Protein 1WZ5 (pdb70)

InterPro domains:
  IPR001947 Scorpion short chain toxin, potassium channel inhibitor [PF00451] (2-33)
  IPR036574 Knottin, scorpion toxin-like superfamily [G3DSA:3.30.30.10] (1-35)
  IPR036574 Knottin, scorpion toxin-like superfamily [SSF57095] (2-35)

Foldseek 3Di:
DFAFPFPPVVVVVCCVPPPQFWDTDRRGTGTDD

Organism: Pandinus imperator (NCBI:txid55084)

Solvent-accessible surface area: 3264 Å² total

Sequence (33 aa):
LVKCRGTSDCGRPCQQQTGPNSKCINRMCKCYG

GO terms:
  GO:0005576 extracellular region (C, EXP)

B-factor: mean 1.0, std 0.0, range [1.0, 1.0]

Secondary structure (DSSP, 8-state):
--S--TTTTTHHHHHHH-----EEETTEEE---

Structure (mmCIF, N/CA/C/O backbone):
data_1WZ5
#
_entry.id   1WZ5
#
loop_
_atom_site.group_PDB
_atom_site.id
_atom_site.type_symbol
_atom_site.label_atom_id
_atom_site.label_alt_id
_atom_site.label_comp_id
_atom_site.label_asym_id
_atom_site.label_entity_id
_atom_site.label_seq_id
_atom_site.pdbx_PDB_ins_code
_atom_site.Cartn_x
_atom_site.Cartn_y
_atom_site.Cartn_z
_atom_site.occupancy
_atom_site.B_iso_or_equiv
_atom_site.auth_seq_id
_atom_site.auth_comp_id
_atom_site.auth_asym_id
_atom_site.auth_atom_id
_atom_site.pdbx_PDB_model_num
ATOM 1 N N . LEU A 1 1 ? -7.514 -6.028 8.314 1.00 1.00 1 LEU A N 1
ATOM 2 C CA . LEU A 1 1 ? -6.734 -5.562 7.138 1.00 1.00 1 LEU A CA 1
ATOM 3 C C . LEU A 1 1 ? -5.405 -6.301 7.031 1.00 1.00 1 LEU A C 1
ATOM 4 O O . LEU A 1 1 ? -4.344 -5.735 7.296 1.00 1.00 1 LEU A O 1
ATOM 22 N N . VAL A 1 2 ? -5.470 -7.568 6.640 1.00 1.00 2 VAL A N 1
ATOM 23 C CA . VAL A 1 2 ? -4.272 -8.384 6.497 1.00 1.00 2 VAL A CA 1
ATOM 24 C C . VAL A 1 2 ? -4.390 -9.330 5.308 1.00 1.00 2 VAL A C 1
ATOM 25 O O . VAL A 1 2 ? -4.429 -10.551 5.465 1.00 1.00 2 VAL A O 1
ATOM 38 N N . LYS A 1 3 ? -4.440 -8.747 4.118 1.00 1.00 3 LYS A N 1
ATOM 39 C CA . LYS A 1 3 ? -4.548 -9.515 2.882 1.00 1.00 3 LYS A CA 1
ATOM 40 C C . LYS A 1 3 ? -4.342 -8.609 1.672 1.00 1.00 3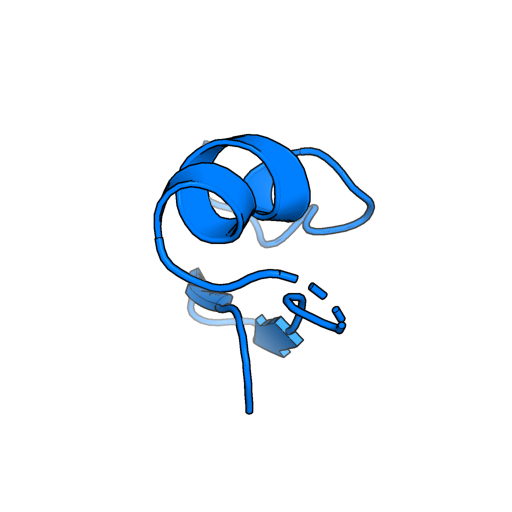 LYS A C 1
ATOM 41 O O . LYS A 1 3 ? -5.229 -8.469 0.829 1.00 1.00 3 LYS A O 1
ATOM 60 N N . CYS A 1 4 ? -3.165 -7.994 1.595 1.00 1.00 4 CYS A N 1
ATOM 61 C CA . CYS A 1 4 ? -2.830 -7.098 0.496 1.00 1.00 4 CYS A CA 1
ATOM 62 C C . CYS A 1 4 ? -3.971 -6.116 0.206 1.00 1.00 4 CYS A C 1
ATOM 63 O O . CYS A 1 4 ? -4.069 -5.069 0.846 1.00 1.00 4 CYS A O 1
ATOM 70 N N . ARG A 1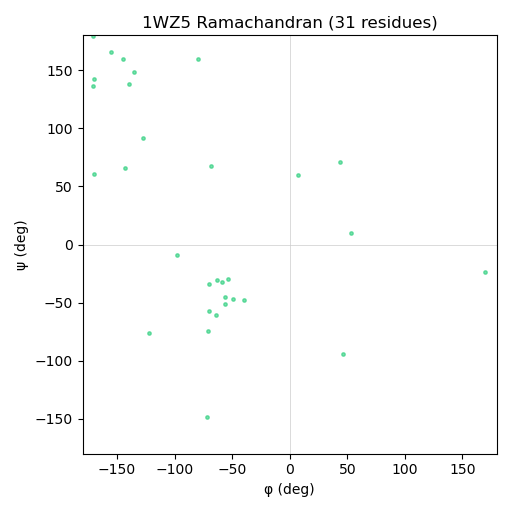 5 ? -4.841 -6.460 -0.747 1.00 1.00 5 ARG A N 1
ATOM 71 C CA . ARG A 1 5 ? -5.971 -5.616 -1.100 1.00 1.00 5 ARG A CA 1
ATOM 72 C C . ARG A 1 5 ? -5.553 -4.184 -1.419 1.00 1.00 5 ARG A C 1
ATOM 73 O O . ARG A 1 5 ? -6.392 -3.295 -1.557 1.00 1.00 5 ARG A O 1
ATOM 94 N N . GLY A 1 6 ? -4.254 -3.976 -1.525 1.00 1.00 6 GLY A N 1
ATOM 95 C CA . GLY A 1 6 ? -3.724 -2.658 -1.819 1.00 1.00 6 GLY A CA 1
ATOM 96 C C . GLY A 1 6 ? -4.053 -2.195 -3.219 1.00 1.00 6 GLY A C 1
ATOM 97 O O . GLY A 1 6 ? -3.169 -2.055 -4.065 1.00 1.00 6 GLY A O 1
ATOM 101 N N . THR A 1 7 ? -5.327 -1.956 -3.456 1.00 1.00 7 THR A N 1
AT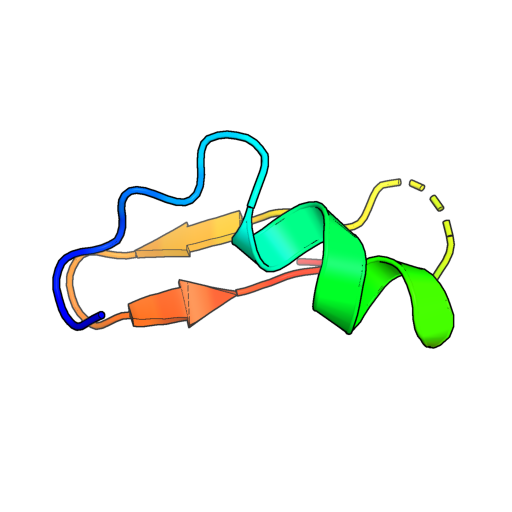OM 102 C CA . THR A 1 7 ? -5.798 -1.501 -4.751 1.00 1.00 7 THR A CA 1
ATOM 103 C C . THR A 1 7 ? -5.993 0.014 -4.766 1.00 1.00 7 THR A C 1
ATOM 104 O O . THR A 1 7 ? -6.224 0.605 -5.820 1.00 1.00 7 THR A O 1
ATOM 115 N N . SER A 1 8 ? -5.900 0.639 -3.591 1.00 1.00 8 SER A N 1
ATOM 116 C CA . SER A 1 8 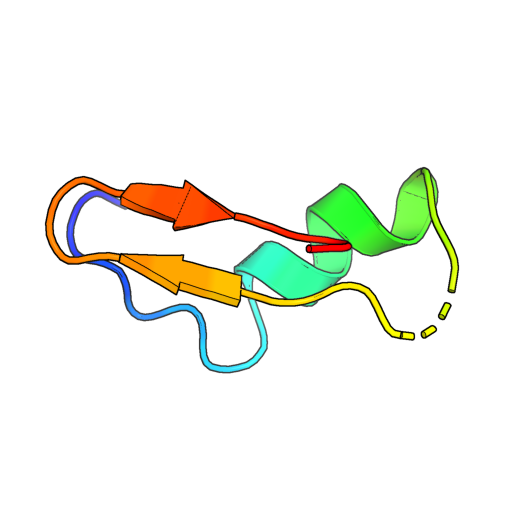? -6.067 2.085 -3.475 1.00 1.00 8 SER A CA 1
ATOM 117 C C . SER A 1 8 ? -6.173 2.522 -2.012 1.00 1.00 8 SER A C 1
ATOM 118 O O . SER A 1 8 ? -5.900 3.677 -1.685 1.00 1.00 8 SER A O 1
AT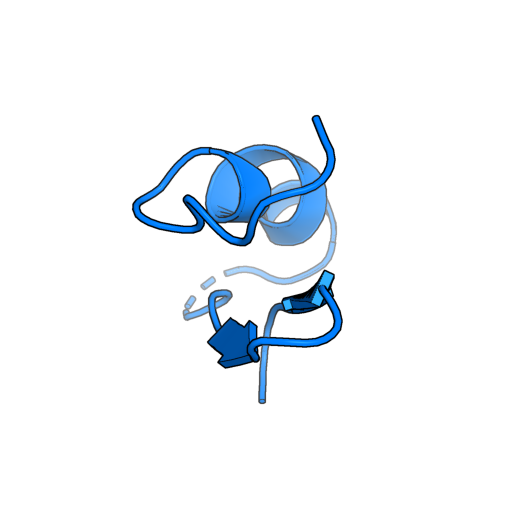OM 126 N N . ASP A 1 9 ? -6.578 1.603 -1.138 1.00 1.00 9 ASP A N 1
ATOM 127 C CA . ASP A 1 9 ? -6.724 1.910 0.274 1.00 1.00 9 ASP A CA 1
ATOM 128 C C . ASP A 1 9 ? -5.386 2.273 0.895 1.00 1.00 9 ASP A C 1
ATOM 129 O O . ASP A 1 9 ? -5.211 3.379 1.398 1.00 1.00 9 ASP A O 1
ATOM 138 N N . CYS A 1 10 ? -4.441 1.342 0.850 1.00 1.00 10 CYS A N 1
ATOM 139 C CA . CYS A 1 10 ? -3.110 1.581 1.409 1.00 1.00 10 CYS A CA 1
ATOM 140 C C . CYS A 1 10 ? -2.510 2.857 0.829 1.00 1.00 10 CYS A C 1
ATOM 141 O O . CYS A 1 10 ? -1.711 3.542 1.478 1.00 1.00 10 CYS A O 1
ATOM 148 N N . GLY A 1 11 ? -2.906 3.168 -0.398 1.00 1.00 11 GLY A N 1
ATOM 149 C CA . GLY A 1 11 ? -2.412 4.351 -1.063 1.00 1.00 11 GLY A CA 1
ATOM 150 C C . GLY A 1 11 ? -2.795 5.636 -0.356 1.00 1.00 11 GLY A C 1
ATOM 151 O O . GLY A 1 11 ? -2.067 6.622 -0.430 1.00 1.00 11 GLY A O 1
ATOM 155 N N . ARG A 1 12 ? -3.945 5.642 0.315 1.00 1.00 12 ARG A N 1
ATOM 156 C CA . ARG A 1 12 ? -4.402 6.845 1.006 1.00 1.00 12 ARG A CA 1
ATOM 157 C C . ARG A 1 12 ? -3.545 7.164 2.230 1.00 1.00 12 ARG A C 1
ATOM 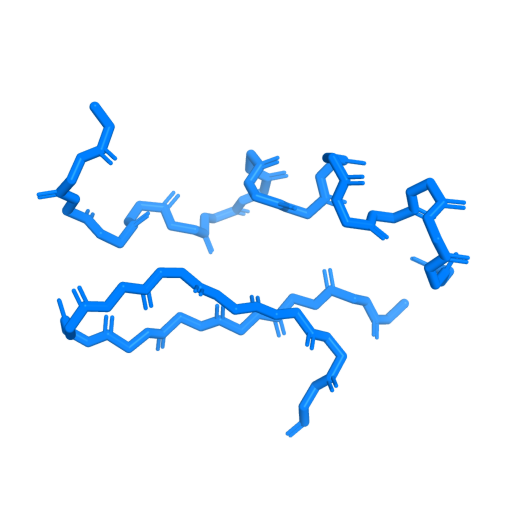158 O O . ARG A 1 12 ? -2.976 8.252 2.319 1.00 1.00 12 ARG A O 1
ATOM 179 N N . PRO A 1 13 ? -3.427 6.236 3.196 1.00 1.00 13 PRO A N 1
ATOM 180 C CA . PRO A 1 13 ? -2.620 6.471 4.392 1.00 1.00 13 PRO A CA 1
ATOM 181 C C . PRO A 1 13 ? -1.184 6.834 4.041 1.00 1.00 13 PRO A C 1
ATOM 182 O O . PRO A 1 13 ? -0.606 7.757 4.616 1.00 1.00 13 PRO A O 1
ATOM 193 N N . CYS A 1 14 ? -0.608 6.091 3.101 1.00 1.00 14 CYS A N 1
ATOM 194 C CA . CYS A 1 14 ? 0.762 6.317 2.679 1.00 1.00 14 CYS A CA 1
ATOM 195 C C . CYS A 1 14 ? 0.932 7.615 1.882 1.00 1.00 14 CYS A C 1
ATOM 196 O O . CYS A 1 14 ? 1.985 8.255 1.959 1.00 1.00 14 CYS A O 1
ATOM 203 N N . GLN A 1 15 ? -0.079 7.999 1.098 1.00 1.00 15 GLN A N 1
ATOM 204 C CA . GLN A 1 15 ? 0.031 9.214 0.293 1.00 1.00 15 GLN A CA 1
ATOM 205 C C . GLN A 1 15 ? 0.282 10.430 1.168 1.00 1.00 15 GLN A C 1
ATOM 206 O O . GLN A 1 15 ? 0.973 11.361 0.755 1.00 1.00 15 GLN A O 1
ATOM 220 N N . GLN A 1 16 ? -0.256 10.417 2.384 1.00 1.00 16 GLN A N 1
ATOM 221 C CA . GLN A 1 16 ? -0.043 11.526 3.303 1.00 1.00 16 GLN A CA 1
ATOM 222 C C . GLN A 1 16 ? 1.445 11.837 3.353 1.00 1.00 16 GLN A C 1
ATOM 223 O O . GLN A 1 16 ? 1.862 12.989 3.237 1.00 1.00 16 GLN A O 1
ATOM 237 N N . GLN A 1 17 ? 2.238 10.779 3.491 1.00 1.00 17 GLN A N 1
ATOM 238 C CA . GLN A 1 17 ? 3.684 10.904 3.516 1.00 1.00 17 GLN A CA 1
ATOM 239 C C . GLN A 1 17 ? 4.213 11.256 2.126 1.00 1.00 17 GLN A C 1
ATOM 240 O O . GLN A 1 17 ? 4.610 12.394 1.871 1.00 1.00 17 GLN A O 1
ATOM 254 N N . THR A 1 18 ? 4.212 10.268 1.228 1.00 1.00 18 THR A N 1
ATOM 255 C CA . THR A 1 18 ? 4.688 10.468 -0.139 1.00 1.00 18 THR A CA 1
ATOM 256 C C . THR A 1 18 ? 3.700 11.313 -0.951 1.00 1.00 18 THR A C 1
ATOM 257 O O . THR A 1 18 ? 3.011 12.171 -0.400 1.00 1.00 18 THR A O 1
ATOM 268 N N . GLY A 1 19 ? 3.630 11.062 -2.261 1.00 1.00 19 GLY A N 1
ATOM 269 C CA . GLY A 1 19 ? 2.720 11.803 -3.115 1.00 1.00 19 GLY A CA 1
ATOM 270 C C . GLY A 1 19 ? 1.753 10.896 -3.854 1.00 1.00 19 GLY A C 1
ATOM 271 O O . GLY A 1 19 ? 1.208 9.958 -3.273 1.00 1.00 19 GLY A O 1
AT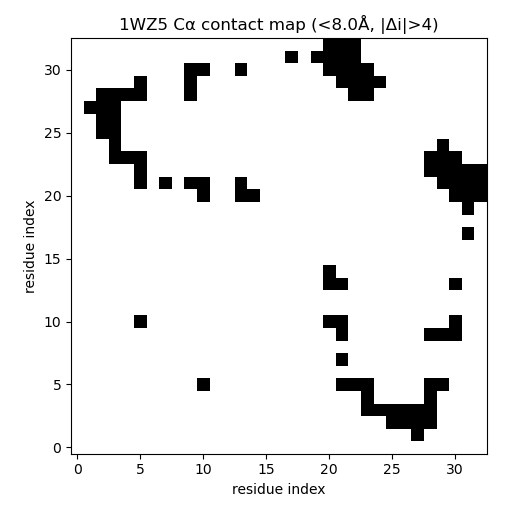OM 288 N N . PRO A 1 21 ? 2.473 8.914 -6.656 1.00 1.00 21 PRO A N 1
ATOM 289 C CA . PRO A 1 21 ? 3.116 7.635 -6.972 1.00 1.00 21 PRO A CA 1
ATOM 290 C C . PRO A 1 21 ? 3.479 6.855 -5.713 1.00 1.00 21 PRO A C 1
ATOM 291 O O . PRO A 1 21 ? 4.647 6.554 -5.467 1.00 1.00 21 PRO A O 1
ATOM 302 N N . ASN A 1 22 ? 2.469 6.545 -4.910 1.00 1.00 22 ASN A N 1
ATOM 303 C CA . ASN A 1 22 ? 2.676 5.816 -3.664 1.00 1.00 22 ASN A CA 1
ATOM 304 C C . ASN A 1 22 ? 1.773 4.589 -3.570 1.00 1.00 22 ASN A C 1
ATOM 305 O O . ASN A 1 22 ? 0.646 4.681 -3.083 1.00 1.00 22 ASN A O 1
ATOM 316 N N . SER A 1 23 ? 2.268 3.440 -4.024 1.00 1.00 23 SER A N 1
ATOM 317 C CA . SER A 1 23 ? 1.483 2.209 -3.961 1.00 1.00 23 SER A CA 1
ATOM 318 C C . SER A 1 23 ? 2.300 0.970 -4.330 1.00 1.00 23 SER A C 1
ATOM 319 O O . SER A 1 23 ? 3.055 0.973 -5.302 1.00 1.00 23 SER A O 1
ATOM 327 N N . LYS A 1 24 ? 2.121 -0.093 -3.546 1.00 1.00 24 LYS A N 1
ATOM 328 C CA . LYS A 1 24 ? 2.809 -1.358 -3.771 1.00 1.00 24 LYS A CA 1
ATOM 329 C C . LYS A 1 24 ? 2.209 -2.430 -2.865 1.00 1.00 24 LYS A C 1
ATOM 330 O O . LYS A 1 24 ? 1.840 -2.145 -1.733 1.00 1.00 24 LYS A O 1
ATOM 349 N N . CYS A 1 25 ? 2.082 -3.656 -3.360 1.00 1.00 25 CYS A N 1
ATOM 350 C CA . CYS A 1 25 ? 1.495 -4.723 -2.558 1.00 1.00 25 CYS A CA 1
ATOM 351 C C . CYS A 1 25 ? 2.227 -6.048 -2.736 1.00 1.00 25 CYS A C 1
ATOM 352 O O . CYS A 1 25 ? 2.578 -6.434 -3.851 1.00 1.00 25 CYS A O 1
ATOM 359 N N . ILE A 1 26 ? 2.430 -6.751 -1.624 1.00 1.00 26 ILE A N 1
ATOM 360 C CA . ILE A 1 26 ? 3.089 -8.044 -1.639 1.00 1.00 26 ILE A CA 1
ATOM 361 C C . ILE A 1 26 ? 2.306 -9.011 -0.754 1.00 1.00 26 ILE A C 1
ATOM 362 O O . ILE A 1 26 ? 1.687 -8.590 0.224 1.00 1.00 26 ILE A O 1
ATOM 378 N N . ASN A 1 27 ? 2.307 -10.295 -1.105 1.00 1.00 27 ASN A N 1
ATOM 379 C CA . ASN A 1 27 ? 1.565 -11.299 -0.337 1.00 1.00 27 ASN A CA 1
ATOM 380 C C . ASN A 1 27 ? 1.668 -11.036 1.164 1.00 1.00 27 ASN A C 1
ATOM 381 O O . ASN A 1 27 ? 0.668 -11.064 1.881 1.00 1.00 27 ASN A O 1
ATOM 392 N N . ARG A 1 28 ? 2.885 -10.789 1.627 1.00 1.00 28 ARG A N 1
ATOM 393 C CA . ARG A 1 28 ? 3.136 -10.529 3.024 1.00 1.00 28 ARG A CA 1
ATOM 394 C C . ARG A 1 28 ? 2.301 -9.362 3.555 1.00 1.00 28 ARG A C 1
ATOM 395 O O . ARG A 1 28 ? 1.644 -9.490 4.589 1.00 1.00 28 ARG A O 1
ATOM 416 N N . MET A 1 29 ? 2.333 -8.220 2.863 1.00 1.00 29 MET A N 1
ATOM 417 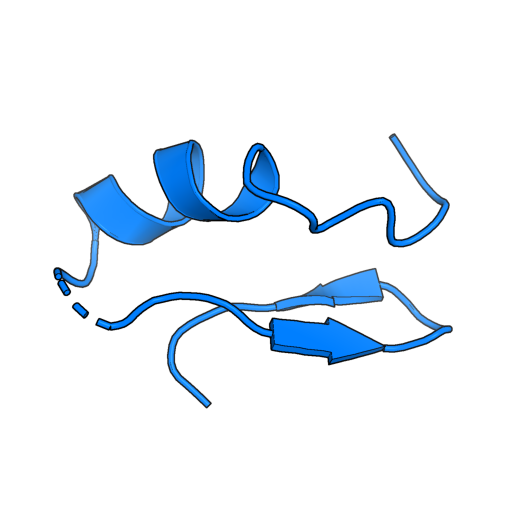C CA . MET A 1 29 ? 1.576 -7.054 3.311 1.00 1.00 29 MET A CA 1
ATOM 418 C C . MET A 1 29 ? 1.573 -5.947 2.266 1.00 1.00 29 MET A C 1
ATOM 419 O O . MET A 1 29 ? 2.168 -6.076 1.196 1.00 1.00 29 MET A O 1
ATOM 433 N N . CYS A 1 30 ? 0.900 -4.852 2.600 1.00 1.00 30 CYS A N 1
ATOM 434 C CA . CYS A 1 30 ? 0.808 -3.698 1.714 1.00 1.00 30 CYS A CA 1
ATOM 435 C C . CYS A 1 30 ? 2.081 -2.859 1.789 1.00 1.00 30 CYS A C 1
ATOM 436 O O . CYS A 1 30 ? 2.837 -2.945 2.757 1.00 1.00 30 CYS A O 1
ATOM 443 N N . LYS A 1 31 ? 2.306 -2.046 0.763 1.00 1.00 31 LYS A N 1
ATOM 444 C CA . LYS A 1 31 ? 3.480 -1.183 0.702 1.00 1.00 31 LYS A CA 1
ATOM 445 C C . LYS A 1 31 ? 3.205 0.013 -0.199 1.00 1.00 31 LYS A C 1
ATOM 446 O O . LYS A 1 31 ? 2.225 0.032 -0.941 1.00 1.00 31 LYS A O 1
ATOM 465 N N . CYS A 1 32 ? 4.061 1.018 -0.120 1.00 1.00 32 CYS A N 1
ATOM 466 C CA . CYS A 1 32 ? 3.891 2.213 -0.918 1.00 1.00 32 CYS A CA 1
ATOM 467 C C . CYS A 1 32 ? 5.248 2.777 -1.349 1.00 1.00 32 CYS A C 1
ATOM 468 O O . CYS A 1 32 ? 6.274 2.473 -0.741 1.00 1.00 32 CYS A O 1
ATOM 475 N N . TYR A 1 33 ? 5.245 3.595 -2.402 1.00 1.00 33 TYR A N 1
ATOM 476 C CA . TYR A 1 33 ? 6.465 4.201 -2.926 1.00 1.00 33 TYR A CA 1
ATOM 477 C C . TYR A 1 33 ? 7.606 3.192 -3.000 1.00 1.00 33 TYR A C 1
ATOM 478 O O . TYR A 1 33 ? 8.569 3.264 -2.235 1.00 1.00 33 TYR A O 1
ATOM 496 N N . GLY A 1 34 ? 7.489 2.255 -3.931 1.00 1.00 34 GLY A N 1
ATOM 497 C CA . GLY A 1 34 ? 8.513 1.243 -4.101 1.00 1.00 34 GLY A CA 1
ATOM 498 C C . GLY A 1 34 ? 8.899 1.049 -5.555 1.00 1.00 34 GLY A C 1
ATOM 499 O O . GLY A 1 34 ? 9.303 -0.042 -5.957 1.00 1.00 34 GLY A O 1
#

Nearest PDB structures (foldseek):
  1wz5-assembly1_A  TM=1.031E+00  e=1.307E-05  Pandinus imperator
  3tma-assembly1_A  TM=2.977E-01  e=7.551E+00  Thermus thermophilus HB27

Radius of gyration: 8.57 Å; Cα contacts (8 Å, |Δi|>4): 49; chains: 1; bounding box: 15×23×14 Å